Protein AF-A0A958S0Y9-F1 (afdb_monomer)

Mean predicted aligned error: 11.13 Å

pLDDT: mean 71.63, std 14.97, range [34.41, 90.44]

Sequence (90 aa):
QTQQEKQVKKEVQLEDENGVKTLTIKTTSDGNVTTEVYTGAEADAKIAEFEQVKSGTTKTMFIGDDGKQHLKVETKIVTREEIDNEADDK

Foldseek 3Di:
DDPPQWWKKWKWFWDQDPNKIKIWIWIATPNDTDIDIDIHPRRVVVVVVVVPPPDAWDWDWDQDPVRGIIIIITGRPPPPPDDPPPDDDD

Solvent-accessible surface area (backbone atoms only — not comparable to full-atom values): 5488 Å² total; per-residue (Å²): 132,83,80,77,75,60,58,38,42,36,38,38,37,58,44,75,58,96,89,40,40,35,29,38,40,36,40,37,43,90,92,44,76,46,78,48,78,30,52,48,70,56,21,56,54,50,51,55,56,64,67,65,59,72,88,60,56,52,74,48,78,46,73,42,98,86,71,43,59,32,40,38,36,45,36,63,56,75,86,58,84,83,87,83,77,88,73,81,88,134

Radius of gyration: 16.79 Å; Cα contacts (8 Å, |Δi|>4): 137; chains: 1; bounding box: 46×42×46 Å

Secondary structure (DSSP, 8-state):
------EEEEEEEEEEETTEEEEEEEEEETTEEEEEEEETHHHHHHHHHHHH--SSEEEEEEE-TTSSEEEEEEEE----S---------

Structure (mmCIF, N/CA/C/O backbone):
data_AF-A0A958S0Y9-F1
#
_entry.id   AF-A0A958S0Y9-F1
#
loop_
_atom_site.group_PDB
_atom_site.id
_atom_site.type_symbol
_atom_site.label_atom_id
_atom_site.label_alt_id
_atom_site.label_comp_id
_atom_site.label_asym_id
_atom_site.label_entity_id
_atom_site.label_seq_id
_atom_site.pdbx_PDB_ins_code
_atom_site.Cartn_x
_atom_site.Cartn_y
_atom_site.Cartn_z
_atom_site.occupancy
_atom_site.B_iso_or_equiv
_atom_site.auth_seq_id
_atom_site.auth_comp_id
_atom_site.auth_asym_id
_atom_site.auth_atom_id
_atom_site.pdbx_PDB_model_num
ATOM 1 N N . GLN A 1 1 ? -18.780 2.460 28.412 1.00 34.41 1 GLN A N 1
ATOM 2 C CA . GLN A 1 1 ? -17.552 2.039 27.709 1.00 34.41 1 GLN A CA 1
ATOM 3 C C . GLN A 1 1 ? -17.440 2.874 26.446 1.00 34.41 1 GLN A C 1
ATOM 5 O O . GLN A 1 1 ? -18.419 2.971 25.718 1.00 34.41 1 GLN A O 1
ATOM 10 N N . THR A 1 2 ? -16.318 3.560 26.239 1.00 39.25 2 THR A N 1
ATOM 11 C CA . THR A 1 2 ? -16.114 4.422 25.067 1.00 39.25 2 THR A CA 1
ATOM 12 C C . THR A 1 2 ? -15.770 3.531 23.881 1.00 39.25 2 THR A C 1
ATOM 14 O O . THR A 1 2 ? -14.743 2.857 23.903 1.00 39.25 2 THR A O 1
ATOM 17 N N . GLN A 1 3 ? -16.655 3.483 22.889 1.00 50.59 3 GLN A N 1
ATOM 18 C CA . GLN A 1 3 ? -16.434 2.775 21.632 1.00 50.59 3 GLN A CA 1
ATOM 19 C C . GLN A 1 3 ? -15.183 3.374 20.974 1.00 50.59 3 GLN A C 1
ATOM 21 O O . GLN A 1 3 ? -15.204 4.525 20.542 1.00 50.59 3 GLN A O 1
ATOM 26 N N . GLN A 1 4 ? -14.064 2.648 20.978 1.00 51.91 4 GLN A N 1
ATOM 27 C CA . GLN A 1 4 ? -12.876 3.059 20.235 1.00 51.91 4 GLN A CA 1
ATOM 28 C C . GLN A 1 4 ? -13.143 2.765 18.760 1.00 51.91 4 GLN A C 1
ATOM 30 O O . GLN A 1 4 ? -12.901 1.659 18.284 1.00 51.91 4 GLN A O 1
ATOM 35 N N . GLU A 1 5 ? -13.680 3.748 18.037 1.00 59.28 5 GLU A N 1
ATOM 36 C CA . GLU A 1 5 ? -13.679 3.725 16.575 1.00 59.28 5 GLU A CA 1
ATOM 37 C C . GLU A 1 5 ? -12.217 3.705 16.105 1.00 59.28 5 GLU A C 1
ATOM 39 O O . GLU A 1 5 ? -11.555 4.743 16.037 1.00 59.28 5 GLU A O 1
ATOM 44 N N . LYS A 1 6 ? -11.688 2.515 15.797 1.00 60.78 6 LYS A N 1
ATOM 45 C CA . LYS A 1 6 ? -10.385 2.379 15.141 1.00 60.78 6 LYS A CA 1
ATOM 46 C C . LYS A 1 6 ? -10.509 2.884 13.709 1.00 60.78 6 LYS A C 1
ATOM 48 O O . LYS A 1 6 ? -10.923 2.161 12.806 1.00 60.78 6 LYS A O 1
ATOM 53 N N . GLN A 1 7 ? -10.157 4.149 13.503 1.00 66.00 7 GLN A N 1
ATOM 54 C CA . GLN A 1 7 ? -10.012 4.710 12.166 1.00 66.00 7 GLN A CA 1
ATOM 55 C C . GLN A 1 7 ? -8.671 4.275 11.576 1.00 66.00 7 GLN A C 1
ATOM 57 O O . GLN A 1 7 ? -7.608 4.628 12.087 1.00 66.00 7 GLN A O 1
ATOM 62 N N . VAL A 1 8 ? -8.734 3.521 10.478 1.00 74.44 8 VAL A N 1
ATOM 63 C CA . VAL A 1 8 ? -7.566 3.165 9.672 1.00 74.44 8 VAL A CA 1
ATOM 64 C C . VAL A 1 8 ? -7.603 4.009 8.407 1.00 74.44 8 VAL A C 1
ATOM 66 O O . VAL A 1 8 ? -8.481 3.854 7.556 1.00 74.44 8 VAL A O 1
ATOM 69 N N . LYS A 1 9 ? -6.639 4.919 8.276 1.00 78.12 9 LYS A N 1
ATOM 70 C CA . LYS A 1 9 ? -6.486 5.754 7.086 1.00 78.12 9 LYS A CA 1
ATOM 71 C C . LYS A 1 9 ? -5.442 5.121 6.178 1.00 78.12 9 LYS A C 1
ATOM 73 O O . LYS A 1 9 ? -4.307 4.924 6.604 1.00 78.12 9 LYS A O 1
ATOM 78 N N . LYS A 1 10 ? -5.808 4.820 4.935 1.00 77.38 10 LYS A N 1
ATOM 79 C CA . LYS A 1 10 ? -4.867 4.352 3.918 1.00 77.38 10 LYS A CA 1
ATOM 80 C C . LYS A 1 10 ? -4.770 5.385 2.805 1.00 77.38 10 LYS A C 1
ATOM 82 O O . LYS A 1 10 ? -5.771 5.874 2.289 1.00 77.38 10 LYS A O 1
ATOM 87 N N . GLU A 1 11 ? -3.553 5.746 2.455 1.00 80.31 11 GLU A N 1
ATOM 88 C CA . GLU A 1 11 ? -3.256 6.661 1.365 1.00 80.31 11 GLU A CA 1
ATOM 89 C C . GLU A 1 11 ? -2.461 5.886 0.327 1.00 80.31 11 GLU A C 1
ATOM 91 O O . GLU A 1 11 ? -1.442 5.283 0.653 1.00 80.31 11 GLU A O 1
ATOM 96 N N . VAL A 1 12 ? -2.982 5.83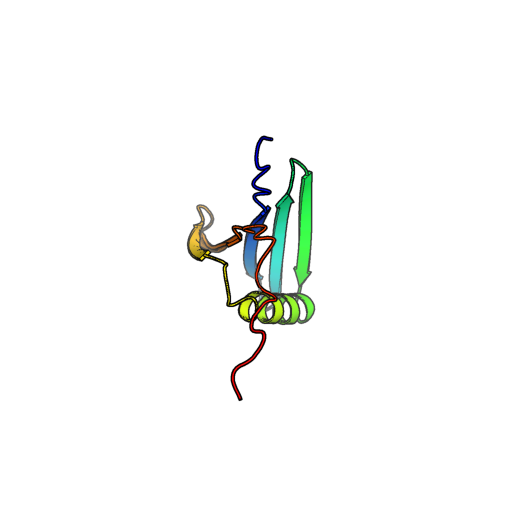0 -0.892 1.00 82.62 12 VAL A N 1
ATOM 97 C CA . VAL A 1 12 ? -2.406 5.059 -1.984 1.00 82.62 12 VAL A CA 1
ATOM 98 C C . VAL A 1 12 ? -1.990 6.048 -3.063 1.00 82.62 12 VAL A C 1
ATOM 100 O O . VAL A 1 12 ? -2.820 6.761 -3.626 1.00 82.62 12 VAL A O 1
ATOM 103 N N . GLN A 1 13 ? -0.696 6.107 -3.334 1.00 82.06 13 GLN A N 1
ATOM 104 C CA . GLN A 1 13 ? -0.120 6.943 -4.377 1.00 82.06 13 GLN A CA 1
ATOM 105 C C . GLN A 1 13 ? 0.330 6.031 -5.505 1.00 82.06 13 GLN A C 1
ATOM 107 O O . GLN A 1 13 ? 1.004 5.033 -5.256 1.00 82.06 13 GLN A O 1
ATOM 112 N N . LEU A 1 14 ? -0.077 6.352 -6.728 1.00 82.06 14 LEU A N 1
ATOM 113 C CA . LEU A 1 14 ? 0.352 5.640 -7.918 1.00 82.06 14 LEU A CA 1
ATOM 114 C C . LEU A 1 14 ? 1.167 6.600 -8.773 1.00 82.06 14 LEU A C 1
ATOM 116 O O . LEU A 1 14 ? 0.678 7.641 -9.205 1.00 82.06 14 LEU A O 1
ATOM 120 N N . GLU A 1 15 ? 2.407 6.226 -9.025 1.00 82.38 15 GLU A N 1
ATOM 121 C CA . GLU A 1 15 ? 3.332 6.964 -9.863 1.00 82.38 15 GLU A CA 1
ATOM 122 C C . GLU A 1 15 ? 3.667 6.090 -11.067 1.00 82.38 15 GLU A C 1
ATOM 124 O O . GLU A 1 15 ? 3.969 4.915 -10.910 1.00 82.38 15 GLU A O 1
ATOM 129 N N . ASP A 1 16 ? 3.596 6.635 -12.274 1.00 80.94 16 ASP A N 1
ATOM 130 C CA . ASP A 1 16 ? 4.135 5.977 -13.462 1.00 80.94 16 ASP A CA 1
ATOM 131 C C . ASP A 1 16 ? 5.375 6.753 -13.889 1.00 80.94 16 ASP A C 1
ATOM 133 O O . ASP A 1 16 ? 5.295 7.950 -14.177 1.00 80.94 16 ASP A O 1
ATOM 137 N N . GLU A 1 17 ? 6.528 6.093 -13.870 1.00 81.31 17 GLU A N 1
ATOM 138 C CA . GLU A 1 17 ? 7.782 6.689 -14.311 1.00 81.31 17 GLU A CA 1
ATOM 139 C C . GLU A 1 17 ? 8.418 5.776 -15.361 1.00 81.31 17 GLU A C 1
ATOM 141 O O . GLU A 1 17 ? 8.776 4.634 -15.084 1.00 81.31 17 GLU A O 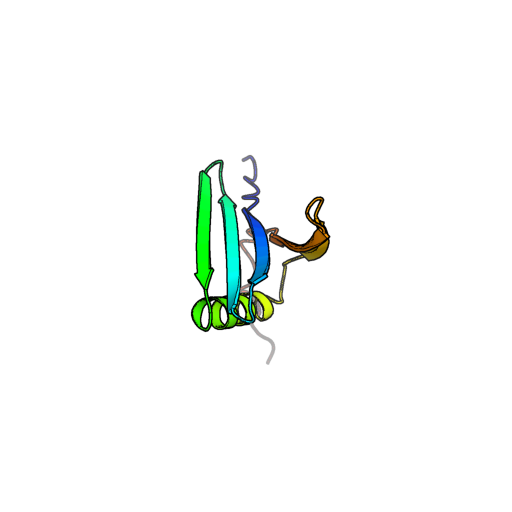1
ATOM 146 N N . ASN A 1 18 ? 8.533 6.267 -16.600 1.00 82.19 18 ASN A N 1
ATOM 147 C CA . ASN A 1 18 ? 9.058 5.504 -17.742 1.00 82.19 18 ASN A CA 1
ATOM 148 C C . ASN A 1 18 ? 8.302 4.180 -18.024 1.00 82.19 18 ASN A C 1
ATOM 150 O O . ASN A 1 18 ? 8.904 3.213 -18.491 1.00 82.19 18 ASN A O 1
ATOM 154 N N . GLY A 1 19 ? 6.990 4.117 -17.753 1.00 82.50 19 GLY A N 1
ATOM 155 C CA . GLY A 1 19 ? 6.184 2.899 -17.910 1.00 82.50 19 GLY A CA 1
ATOM 156 C C . GLY A 1 19 ? 6.356 1.879 -16.779 1.00 82.50 19 GLY A C 1
ATOM 157 O O . GLY A 1 19 ? 5.836 0.764 -16.867 1.00 82.50 19 GLY A O 1
ATOM 158 N N . VAL A 1 20 ? 7.087 2.240 -15.719 1.00 84.69 20 VAL A N 1
ATOM 159 C CA . VAL A 1 20 ? 7.156 1.478 -14.473 1.00 84.69 20 VAL A CA 1
ATOM 160 C C . VAL A 1 20 ? 6.199 2.111 -13.472 1.00 84.69 20 VAL A C 1
ATOM 162 O O . VAL A 1 20 ? 6.411 3.230 -13.002 1.00 84.69 20 VAL A O 1
ATOM 165 N N . LYS A 1 21 ? 5.151 1.366 -13.114 1.00 85.44 21 LYS A N 1
ATOM 166 C CA . LYS A 1 21 ? 4.223 1.756 -12.052 1.00 85.44 21 LYS A CA 1
ATOM 167 C C . LYS A 1 21 ? 4.871 1.561 -10.682 1.00 85.44 21 LYS A C 1
ATOM 169 O O . LYS A 1 21 ? 5.357 0.474 -10.379 1.00 85.44 21 LYS A O 1
ATOM 174 N N . THR A 1 22 ? 4.805 2.576 -9.840 1.00 88.25 22 THR A N 1
ATOM 175 C CA . THR A 1 22 ? 5.234 2.590 -8.445 1.00 88.25 22 THR A CA 1
ATOM 176 C C . THR A 1 22 ? 4.025 2.916 -7.582 1.00 88.25 22 THR A C 1
ATOM 178 O O . THR A 1 22 ? 3.397 3.957 -7.736 1.00 88.25 22 THR A O 1
ATOM 181 N N . LEU A 1 23 ? 3.663 2.003 -6.694 1.00 87.56 23 LEU A N 1
ATOM 182 C CA . LEU A 1 23 ? 2.552 2.132 -5.770 1.00 87.56 23 LEU A CA 1
ATOM 183 C C . LEU A 1 23 ? 3.093 2.341 -4.359 1.00 87.56 23 LEU A C 1
ATOM 185 O O . LEU A 1 23 ? 3.674 1.433 -3.770 1.00 87.56 23 LEU A O 1
ATOM 189 N N . THR A 1 24 ? 2.838 3.509 -3.790 1.00 88.94 24 THR A N 1
ATOM 190 C CA . THR A 1 24 ? 3.184 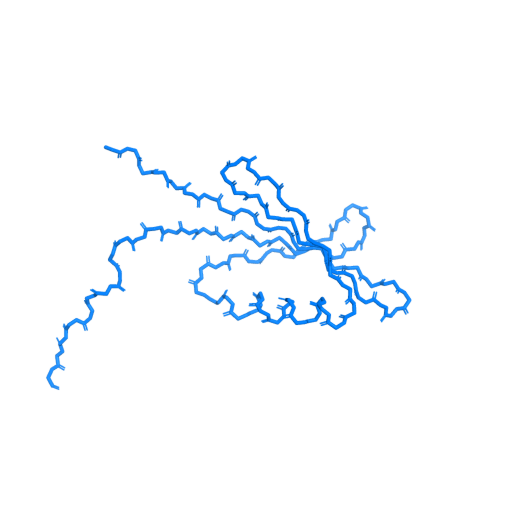3.830 -2.407 1.00 88.94 24 THR A CA 1
ATOM 191 C C . THR A 1 24 ? 1.929 3.785 -1.548 1.00 88.94 24 THR A C 1
ATOM 193 O O . THR A 1 24 ? 1.000 4.566 -1.735 1.00 88.94 24 THR A O 1
ATOM 196 N N . ILE A 1 25 ? 1.894 2.871 -0.585 1.00 87.00 25 ILE A N 1
ATOM 197 C CA . ILE A 1 25 ? 0.782 2.671 0.339 1.00 87.00 25 ILE A CA 1
ATOM 198 C C . ILE A 1 25 ? 1.220 3.147 1.716 1.00 87.00 25 ILE A C 1
ATOM 200 O O . ILE A 1 25 ? 2.059 2.532 2.370 1.00 87.00 25 ILE A O 1
ATOM 204 N N . LYS A 1 26 ? 0.625 4.238 2.188 1.00 87.31 26 LYS A N 1
ATOM 205 C CA . LYS A 1 26 ? 0.793 4.722 3.555 1.00 87.31 26 LYS A CA 1
ATOM 206 C C . LYS A 1 26 ? -0.421 4.317 4.382 1.00 87.31 26 LYS A C 1
ATOM 208 O O . LYS A 1 26 ? -1.522 4.820 4.170 1.00 87.31 26 LYS A O 1
ATOM 213 N N . THR A 1 27 ? -0.226 3.413 5.335 1.00 84.19 27 THR A N 1
ATOM 214 C CA . THR A 1 27 ? -1.265 2.999 6.283 1.00 84.19 27 THR A CA 1
ATOM 215 C C . THR A 1 27 ? -1.018 3.664 7.632 1.00 84.19 27 THR A C 1
ATOM 217 O O . THR A 1 27 ? -0.003 3.411 8.279 1.00 84.19 27 THR A O 1
ATOM 220 N N . THR A 1 28 ? -1.975 4.471 8.078 1.00 82.62 28 THR A N 1
ATOM 221 C CA . THR A 1 28 ? -2.005 5.065 9.415 1.00 82.62 28 THR A CA 1
ATOM 222 C C . THR A 1 28 ? -3.098 4.395 10.238 1.00 82.62 28 THR A C 1
ATOM 224 O O . THR A 1 28 ? -4.279 4.482 9.899 1.00 82.62 28 THR A O 1
ATOM 227 N N . SER A 1 29 ? -2.713 3.732 11.325 1.00 79.25 29 SER A N 1
ATOM 228 C CA . SER A 1 29 ? -3.625 3.054 12.248 1.00 79.25 29 SER A CA 1
ATOM 229 C C . SER A 1 29 ? -3.166 3.288 13.678 1.00 79.25 29 SER A C 1
ATOM 231 O O . SER A 1 29 ? -2.015 3.011 13.994 1.00 79.25 29 SER A O 1
ATOM 233 N N . ASP A 1 30 ? -4.061 3.749 14.554 1.00 76.19 30 ASP A N 1
ATOM 234 C CA . ASP A 1 30 ? -3.786 3.847 16.000 1.00 76.19 30 ASP A CA 1
ATOM 235 C C . ASP A 1 30 ? -2.495 4.648 16.312 1.00 76.19 30 ASP A C 1
ATOM 237 O O . ASP A 1 30 ? -1.640 4.243 17.094 1.00 76.19 30 ASP A O 1
ATOM 241 N N . GLY A 1 31 ? -2.279 5.751 15.582 1.00 78.12 31 GLY A N 1
ATOM 242 C CA . GLY A 1 31 ? -1.070 6.583 15.686 1.00 78.12 31 GLY A CA 1
ATOM 243 C C . GLY A 1 31 ? 0.199 6.005 15.040 1.00 78.12 31 GLY A C 1
ATOM 244 O O . GLY A 1 31 ? 1.191 6.720 14.927 1.00 78.12 31 GLY A O 1
ATOM 245 N N . ASN A 1 32 ? 0.176 4.761 14.558 1.00 84.44 32 ASN A N 1
ATOM 246 C CA . ASN A 1 32 ? 1.290 4.143 13.844 1.00 84.44 32 ASN A CA 1
ATOM 247 C C . ASN A 1 32 ? 1.154 4.366 12.339 1.00 84.44 32 ASN A C 1
ATOM 249 O O . ASN A 1 32 ? 0.125 4.043 11.744 1.00 84.44 32 ASN A O 1
ATOM 253 N N . VAL A 1 33 ? 2.208 4.902 11.724 1.00 87.00 33 VAL A N 1
ATOM 254 C CA . VAL A 1 33 ? 2.295 5.112 10.276 1.00 87.00 33 VAL A CA 1
ATOM 255 C C . VAL A 1 33 ? 3.260 4.090 9.693 1.00 87.00 33 VAL A C 1
ATOM 257 O O . VAL A 1 33 ? 4.420 4.026 10.086 1.00 87.00 33 VAL A O 1
ATOM 260 N N . THR A 1 34 ? 2.785 3.319 8.725 1.00 90.31 34 THR A N 1
ATOM 261 C CA . THR A 1 34 ? 3.581 2.369 7.941 1.00 90.31 34 THR A CA 1
ATOM 262 C C . THR A 1 34 ? 3.540 2.793 6.482 1.00 90.31 34 THR A C 1
ATOM 264 O O . THR A 1 34 ? 2.506 3.253 6.001 1.00 90.31 34 THR A O 1
ATOM 267 N N . THR A 1 35 ? 4.680 2.715 5.799 1.00 90.44 35 THR A N 1
ATOM 268 C CA . THR A 1 35 ? 4.791 3.049 4.375 1.00 90.44 35 THR A CA 1
ATOM 269 C C . THR A 1 35 ? 5.360 1.844 3.653 1.00 90.44 35 THR A C 1
ATOM 271 O O . THR A 1 35 ? 6.410 1.338 4.039 1.00 90.44 35 THR A O 1
ATOM 274 N N . GLU A 1 36 ? 4.659 1.395 2.624 1.00 90.19 36 GLU A N 1
ATOM 275 C CA . GLU A 1 36 ? 5.032 0.263 1.786 1.00 90.19 36 GLU A CA 1
ATOM 276 C C . GLU A 1 36 ? 5.109 0.753 0.342 1.00 90.19 36 GLU A C 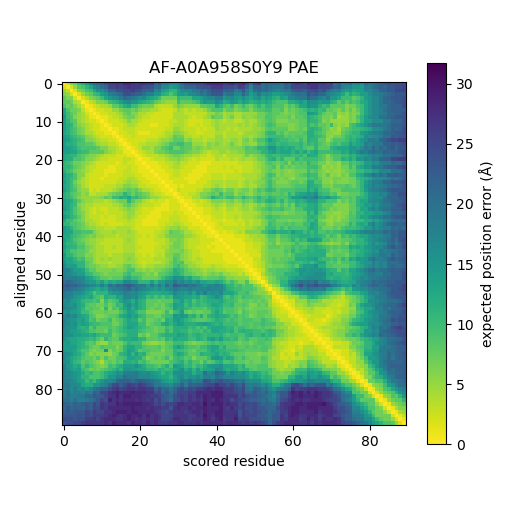1
ATOM 278 O O . GLU A 1 36 ? 4.184 1.408 -0.134 1.00 90.19 36 GLU A O 1
ATOM 283 N N . VAL A 1 37 ? 6.214 0.473 -0.344 1.00 90.25 37 VAL A N 1
ATOM 284 C CA . VAL A 1 37 ? 6.424 0.876 -1.738 1.00 90.25 37 VAL A CA 1
ATOM 285 C C . VAL A 1 37 ? 6.541 -0.386 -2.572 1.00 90.25 37 VAL A C 1
ATOM 287 O O . VAL A 1 37 ? 7.384 -1.236 -2.300 1.00 90.25 37 VAL A O 1
ATOM 290 N N . TYR A 1 38 ? 5.688 -0.494 -3.576 1.00 89.94 38 TYR A N 1
ATOM 291 C CA . TYR A 1 38 ? 5.612 -1.611 -4.503 1.00 89.94 38 TYR A CA 1
ATOM 292 C C . TYR A 1 38 ? 5.894 -1.098 -5.911 1.00 89.94 38 TYR A C 1
ATOM 294 O O . TYR A 1 38 ? 5.477 0.003 -6.256 1.00 89.94 38 TYR A O 1
ATOM 302 N N . THR A 1 39 ? 6.577 -1.875 -6.749 1.00 89.69 39 THR A N 1
ATOM 303 C CA . THR A 1 39 ? 6.896 -1.455 -8.126 1.00 89.69 39 THR A CA 1
ATOM 304 C C . THR A 1 39 ? 6.562 -2.545 -9.139 1.00 89.69 39 THR A C 1
ATOM 306 O O . THR A 1 39 ? 6.522 -3.732 -8.814 1.00 89.69 39 THR A O 1
ATOM 309 N N . GLY A 1 40 ? 6.267 -2.147 -10.376 1.00 89.31 40 GLY A N 1
ATOM 310 C CA . GLY A 1 40 ? 5.967 -3.055 -11.480 1.00 89.31 40 GLY A CA 1
ATOM 311 C C . GLY A 1 40 ? 4.793 -3.995 -11.183 1.00 89.31 40 GLY A C 1
ATOM 312 O O . GLY A 1 40 ? 3.672 -3.553 -10.935 1.00 89.31 40 GLY A O 1
ATOM 313 N N . ALA A 1 41 ? 5.051 -5.304 -11.220 1.00 88.62 41 ALA A N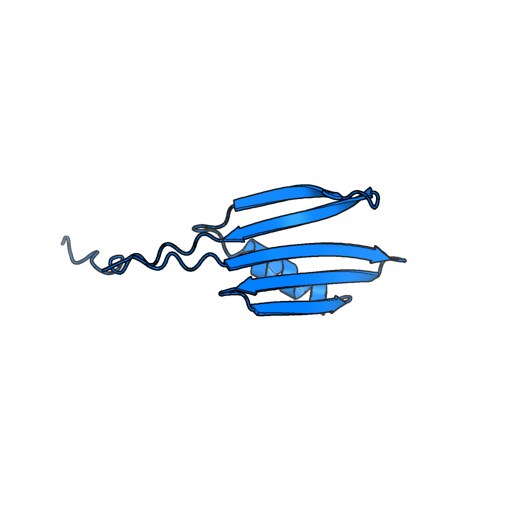 1
ATOM 314 C CA . ALA A 1 41 ? 4.030 -6.333 -11.015 1.00 88.62 41 ALA A CA 1
ATOM 315 C C . ALA A 1 41 ? 3.465 -6.351 -9.582 1.00 88.62 41 ALA A C 1
ATOM 317 O O . ALA A 1 41 ? 2.288 -6.654 -9.390 1.00 88.62 41 ALA A O 1
ATOM 318 N N . GLU A 1 42 ? 4.277 -5.999 -8.579 1.00 87.56 42 GLU A N 1
ATOM 319 C CA . GLU A 1 42 ? 3.845 -5.979 -7.175 1.00 87.56 42 GLU A CA 1
ATOM 320 C C . GLU A 1 42 ? 2.824 -4.862 -6.921 1.00 87.56 42 GLU A C 1
ATOM 322 O O . GLU A 1 42 ? 1.852 -5.047 -6.187 1.00 87.56 42 GLU A O 1
ATOM 327 N N . ALA A 1 43 ? 3.017 -3.716 -7.583 1.00 85.25 43 ALA A N 1
ATOM 328 C CA . ALA A 1 43 ? 2.083 -2.598 -7.551 1.00 85.25 43 ALA A CA 1
ATOM 329 C C . ALA A 1 43 ? 0.718 -2.995 -8.133 1.00 85.25 43 ALA A C 1
ATOM 331 O O . ALA A 1 43 ? -0.314 -2.754 -7.511 1.00 85.25 43 ALA A O 1
ATOM 332 N N . ASP A 1 44 ? 0.707 -3.643 -9.299 1.00 82.81 44 ASP A N 1
ATOM 333 C CA . ASP A 1 44 ? -0.529 -4.035 -9.987 1.00 82.81 44 ASP A CA 1
ATOM 334 C C . ASP A 1 44 ? -1.340 -5.054 -9.159 1.00 82.81 44 ASP A C 1
ATOM 336 O O . ASP A 1 44 ? -2.545 -4.886 -8.956 1.00 82.81 44 ASP A O 1
ATOM 340 N N . ALA A 1 45 ? -0.659 -6.036 -8.554 1.00 86.31 45 ALA A N 1
ATOM 341 C CA . ALA A 1 45 ? -1.282 -7.007 -7.653 1.00 86.31 45 ALA A CA 1
ATOM 342 C C . ALA A 1 45 ? -1.916 -6.343 -6.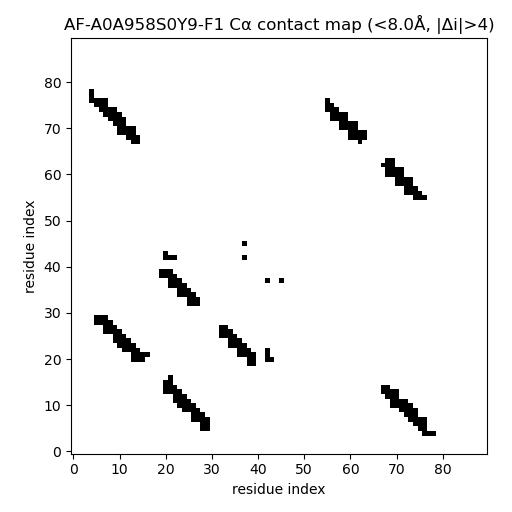418 1.00 86.31 45 ALA A C 1
ATOM 344 O O . ALA A 1 45 ? -3.045 -6.671 -6.041 1.00 86.31 45 ALA A O 1
ATOM 345 N N . LYS A 1 46 ? -1.222 -5.376 -5.803 1.00 81.56 46 LYS A N 1
ATOM 346 C CA . LYS A 1 46 ? -1.756 -4.643 -4.650 1.00 81.56 46 LYS A CA 1
ATOM 347 C C . LYS A 1 46 ? -2.962 -3.790 -5.027 1.00 81.56 46 LYS A C 1
ATOM 349 O O . LYS A 1 46 ? -3.956 -3.825 -4.311 1.00 81.56 46 LYS A O 1
ATOM 354 N N . ILE A 1 47 ? -2.933 -3.077 -6.152 1.00 80.06 47 ILE A N 1
ATOM 355 C CA . ILE A 1 47 ? -4.086 -2.287 -6.620 1.00 80.06 47 ILE A CA 1
ATOM 356 C C . ILE A 1 47 ? -5.323 -3.179 -6.779 1.00 80.06 47 ILE A C 1
ATOM 358 O O . ILE A 1 47 ? -6.382 -2.846 -6.244 1.00 80.06 47 ILE A O 1
ATOM 362 N N . ALA A 1 48 ? -5.174 -4.337 -7.427 1.00 80.00 48 ALA A N 1
ATOM 363 C CA . ALA A 1 48 ? -6.268 -5.284 -7.629 1.00 80.00 48 ALA A CA 1
ATOM 364 C C . ALA A 1 48 ? -6.850 -5.815 -6.302 1.00 80.00 48 ALA A C 1
ATOM 366 O O . ALA A 1 48 ? -8.068 -5.976 -6.177 1.00 80.00 48 ALA A O 1
ATOM 367 N N . GLU A 1 49 ? -6.003 -6.037 -5.290 1.00 72.88 49 GLU A N 1
ATOM 368 C CA . GLU A 1 49 ? -6.424 -6.395 -3.927 1.00 72.88 49 GLU A CA 1
ATOM 369 C C . GLU A 1 49 ? -7.252 -5.263 -3.290 1.00 72.88 49 GLU A C 1
ATOM 371 O O . GLU A 1 49 ? -8.331 -5.502 -2.746 1.00 72.88 49 GLU A O 1
ATOM 376 N N . PHE A 1 50 ? -6.820 -4.006 -3.448 1.00 70.19 50 PHE A N 1
ATOM 377 C CA . PHE A 1 50 ? -7.540 -2.821 -2.966 1.00 70.19 50 PHE A CA 1
ATOM 378 C C . PHE A 1 50 ? -8.858 -2.542 -3.709 1.00 70.19 50 PHE A C 1
ATOM 380 O O . PHE A 1 50 ? -9.762 -1.904 -3.161 1.00 70.19 50 PHE A O 1
ATOM 387 N N . GLU A 1 51 ? -9.004 -2.971 -4.961 1.00 65.69 51 GLU A N 1
ATOM 388 C CA . GLU A 1 51 ? -10.247 -2.848 -5.735 1.00 65.69 51 GLU A CA 1
ATOM 389 C C . GLU A 1 51 ? -11.350 -3.811 -5.299 1.00 65.69 51 GLU A C 1
ATOM 391 O O . GLU A 1 51 ? -12.531 -3.474 -5.418 1.00 65.69 51 GLU A O 1
ATOM 396 N N . GLN A 1 52 ? -10.981 -4.954 -4.722 1.00 62.81 52 GLN A N 1
ATOM 397 C CA . GLN A 1 52 ? -11.928 -5.976 -4.279 1.00 62.81 52 GLN A CA 1
ATOM 398 C C . GLN A 1 52 ? -12.501 -5.734 -2.877 1.00 62.81 52 GLN A C 1
ATOM 400 O O . GLN A 1 52 ? -13.536 -6.310 -2.541 1.00 62.81 52 GLN A O 1
ATOM 405 N N . VAL A 1 53 ? -11.907 -4.842 -2.076 1.00 59.09 53 VAL A N 1
ATOM 406 C CA . VAL A 1 53 ? -12.415 -4.471 -0.741 1.00 59.09 53 VAL A CA 1
ATOM 407 C C . VAL A 1 53 ? -13.670 -3.589 -0.880 1.00 59.09 53 VAL A C 1
ATOM 409 O O . VAL A 1 53 ? -13.626 -2.370 -0.734 1.00 59.09 53 VAL A O 1
ATOM 412 N N . LYS A 1 54 ? -14.803 -4.190 -1.264 1.00 50.22 54 LYS A N 1
ATOM 413 C CA . LYS A 1 54 ? -15.989 -3.475 -1.770 1.00 50.22 54 LYS A CA 1
ATOM 414 C C . LYS A 1 54 ? -17.094 -3.154 -0.764 1.00 50.22 54 LYS A C 1
ATOM 416 O O . LYS A 1 54 ? -18.036 -2.478 -1.159 1.00 50.22 54 LYS A O 1
ATOM 421 N N . SER A 1 55 ? -17.023 -3.558 0.505 1.00 53.19 55 SER A N 1
ATOM 422 C CA . SER A 1 55 ? -18.213 -3.432 1.373 1.00 53.19 55 SER A CA 1
ATOM 423 C C . SER A 1 55 ? -18.234 -2.254 2.361 1.00 53.19 55 SER A C 1
ATOM 425 O O . SER A 1 55 ? -19.247 -2.075 3.029 1.00 53.19 55 SER A O 1
ATOM 427 N N . GLY A 1 56 ? -17.188 -1.419 2.462 1.00 57.75 56 GLY A N 1
ATOM 428 C CA . GLY A 1 56 ? -17.189 -0.321 3.452 1.00 57.75 56 GLY A CA 1
ATOM 429 C C . GLY A 1 56 ? -16.136 0.780 3.295 1.00 57.75 56 GLY A C 1
ATOM 430 O O . GLY A 1 56 ? -15.883 1.521 4.245 1.00 57.75 56 GLY A O 1
ATOM 431 N N . THR A 1 57 ? -15.496 0.895 2.132 1.00 62.53 57 THR A N 1
ATOM 432 C CA . THR A 1 57 ? -14.366 1.811 1.937 1.00 62.53 57 THR A CA 1
ATOM 433 C C . THR A 1 57 ? -14.727 2.943 0.979 1.00 62.53 57 THR A C 1
ATOM 435 O O . THR A 1 57 ? -15.104 2.694 -0.166 1.00 62.53 57 THR A O 1
ATOM 438 N N . THR A 1 58 ? -14.557 4.191 1.422 1.00 68.00 58 THR A N 1
ATOM 439 C CA . THR A 1 58 ? -14.735 5.375 0.571 1.00 68.00 58 THR A CA 1
ATOM 440 C C . THR A 1 58 ? -13.423 5.675 -0.141 1.00 68.00 58 THR A C 1
ATOM 442 O O . THR A 1 58 ? -12.398 5.931 0.497 1.00 68.00 58 THR A O 1
ATOM 445 N N . LYS A 1 59 ? -13.452 5.629 -1.474 1.00 73.12 59 LYS A N 1
ATOM 446 C CA . LYS A 1 59 ? -12.318 5.974 -2.332 1.00 73.12 59 LYS A CA 1
ATOM 447 C C . LYS A 1 59 ? -12.512 7.383 -2.871 1.00 73.12 59 LYS A C 1
ATOM 449 O O . LYS A 1 59 ? -13.485 7.643 -3.574 1.00 73.12 59 LYS A O 1
ATOM 454 N N . THR A 1 60 ? -11.572 8.265 -2.571 1.00 76.94 60 THR A N 1
ATOM 455 C CA . THR A 1 60 ? -11.547 9.633 -3.085 1.00 76.94 60 THR A CA 1
ATOM 456 C C . THR A 1 60 ? -10.309 9.789 -3.944 1.00 76.94 60 THR A C 1
ATOM 458 O O . THR A 1 60 ? -9.190 9.683 -3.446 1.00 76.94 60 THR A O 1
ATOM 461 N N . MET A 1 61 ? -10.508 10.030 -5.236 1.00 76.75 61 MET A N 1
ATOM 462 C CA . MET A 1 61 ? -9.421 10.334 -6.159 1.00 76.75 61 MET A CA 1
ATOM 463 C C . MET A 1 61 ? -9.253 11.852 -6.227 1.00 76.75 61 MET A C 1
ATOM 465 O O . MET A 1 61 ? -10.230 12.568 -6.449 1.00 76.75 61 MET A O 1
ATOM 469 N N . PHE A 1 62 ? -8.042 12.350 -6.010 1.00 80.31 62 PHE A N 1
ATOM 470 C CA . PHE A 1 62 ? -7.712 13.765 -6.171 1.00 80.31 62 PHE A CA 1
ATOM 471 C C . PHE A 1 62 ? -6.367 13.921 -6.865 1.00 80.31 62 PHE A C 1
ATOM 473 O O . PHE A 1 62 ? -5.536 13.019 -6.867 1.00 80.31 62 PHE A O 1
ATOM 480 N N . ILE A 1 63 ? -6.169 15.074 -7.486 1.00 81.75 63 ILE A N 1
ATOM 481 C CA . ILE A 1 63 ? -4.891 15.439 -8.089 1.00 81.75 63 ILE A CA 1
ATOM 482 C C . ILE A 1 63 ? -4.064 16.090 -6.977 1.00 81.75 63 ILE A C 1
ATOM 484 O O . ILE A 1 63 ? -4.545 17.022 -6.332 1.00 81.75 63 ILE A O 1
ATOM 488 N N . GLY A 1 64 ? -2.883 15.541 -6.695 1.00 74.94 64 GLY A N 1
ATOM 489 C CA . GLY A 1 64 ? -1.961 16.075 -5.691 1.00 74.94 64 GLY A CA 1
ATOM 490 C C . GLY A 1 64 ? -1.299 17.373 -6.155 1.00 74.94 64 GLY A C 1
ATOM 491 O O . GLY A 1 64 ? -1.356 17.721 -7.334 1.00 74.94 64 GLY A O 1
ATOM 492 N N . ASP A 1 65 ? -0.641 18.080 -5.233 1.00 73.62 65 ASP A N 1
ATOM 493 C CA . ASP A 1 65 ? 0.114 19.318 -5.516 1.00 73.62 65 ASP A CA 1
ATOM 494 C C . ASP A 1 65 ? 1.264 19.084 -6.520 1.00 73.62 65 ASP A C 1
ATOM 496 O O . ASP A 1 65 ? 1.691 19.983 -7.237 1.00 73.62 65 ASP A O 1
ATOM 500 N N . ASP A 1 66 ? 1.724 17.836 -6.614 1.00 79.25 66 ASP A N 1
ATOM 501 C CA . ASP A 1 66 ? 2.705 17.337 -7.578 1.00 79.25 66 ASP A CA 1
ATOM 502 C C . ASP A 1 66 ? 2.119 17.046 -8.978 1.00 79.25 66 ASP A C 1
ATOM 504 O O . ASP A 1 66 ? 2.843 16.639 -9.886 1.00 79.25 66 ASP A O 1
ATOM 508 N N . GLY A 1 67 ? 0.812 17.249 -9.175 1.00 79.00 67 GLY A N 1
ATOM 509 C CA . GLY A 1 67 ? 0.116 17.013 -10.440 1.00 79.00 67 GLY A CA 1
ATOM 510 C C . GLY A 1 67 ? -0.187 15.542 -10.742 1.00 79.00 67 GLY A C 1
ATOM 511 O O . GLY A 1 67 ? -0.809 15.259 -11.768 1.00 79.00 67 GLY A O 1
ATOM 512 N N . LYS A 1 68 ? 0.205 14.597 -9.874 1.00 76.44 68 LYS A N 1
ATOM 513 C CA . LYS A 1 68 ? -0.121 13.173 -10.039 1.00 76.44 68 LYS A CA 1
ATOM 514 C C . LYS A 1 68 ? -1.474 12.841 -9.419 1.00 76.44 68 LYS A C 1
ATOM 516 O O . LYS A 1 68 ? -2.048 13.600 -8.637 1.00 76.44 68 LYS A O 1
ATOM 521 N N . GLN A 1 69 ? -2.014 11.690 -9.802 1.00 74.81 69 GLN A N 1
ATOM 522 C CA . GLN A 1 69 ? -3.262 11.180 -9.249 1.00 74.81 69 GLN A CA 1
ATOM 523 C C . GLN A 1 69 ? -2.992 10.489 -7.911 1.00 74.81 69 GLN A C 1
ATOM 525 O O . GLN A 1 69 ? -2.258 9.507 -7.838 1.00 74.81 69 GLN A O 1
ATOM 530 N N . HIS A 1 70 ? -3.634 10.977 -6.857 1.00 72.25 70 HIS A N 1
ATOM 531 C CA . HIS A 1 70 ? -3.612 10.378 -5.530 1.00 72.25 70 HIS A CA 1
ATOM 532 C C . HIS A 1 70 ? -4.961 9.720 -5.251 1.00 72.25 70 HIS A C 1
ATOM 534 O O . HIS A 1 70 ? -6.023 10.301 -5.493 1.00 72.25 70 HIS A O 1
ATOM 540 N N . LEU A 1 71 ? -4.929 8.496 -4.724 1.00 77.00 71 LEU A N 1
ATOM 541 C CA . LEU A 1 71 ? -6.119 7.773 -4.298 1.00 77.00 71 LEU A CA 1
ATOM 542 C C . LEU A 1 71 ? -6.122 7.670 -2.776 1.00 77.00 71 LEU A C 1
ATOM 544 O O . LEU A 1 71 ? -5.391 6.891 -2.163 1.00 77.00 71 LEU A O 1
ATOM 548 N N . LYS A 1 72 ? -6.994 8.441 -2.136 1.00 71.88 72 LYS A N 1
ATOM 549 C CA . LYS A 1 72 ? -7.206 8.336 -0.697 1.00 71.88 72 LYS A CA 1
ATOM 550 C C . LYS A 1 72 ? -8.297 7.323 -0.413 1.00 71.88 72 LYS A C 1
ATOM 552 O O . LYS A 1 72 ? -9.392 7.383 -0.968 1.00 71.88 72 LYS A O 1
ATOM 557 N N . VAL A 1 73 ? -7.971 6.388 0.466 1.00 72.19 73 VAL A N 1
ATOM 558 C CA . VAL A 1 73 ? -8.807 5.2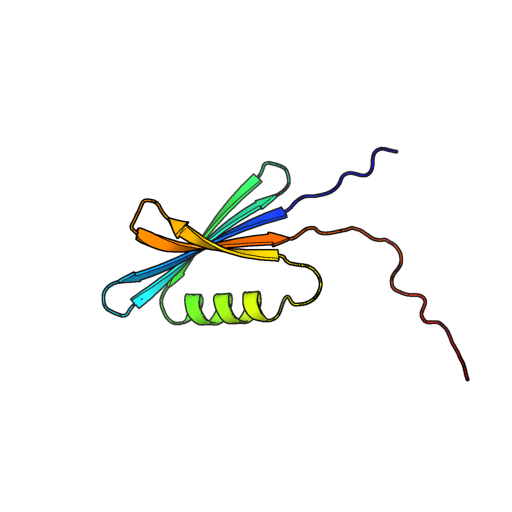47 0.810 1.00 72.19 73 VAL A CA 1
ATOM 559 C C . VAL A 1 73 ? -9.131 5.349 2.297 1.00 72.19 73 VAL A C 1
ATOM 561 O O . VAL A 1 73 ? -8.344 4.983 3.172 1.00 72.19 73 VAL A O 1
ATOM 564 N N . GLU A 1 74 ? -10.307 5.886 2.604 1.00 66.12 74 GLU A N 1
ATOM 565 C CA . GLU A 1 74 ? -10.784 5.995 3.981 1.00 66.12 74 GLU A CA 1
ATOM 566 C C . GLU A 1 74 ? -11.625 4.765 4.299 1.00 66.12 74 GLU A C 1
ATOM 568 O O . GLU A 1 74 ? -12.743 4.595 3.811 1.00 66.12 74 GLU A O 1
ATOM 573 N N . THR A 1 75 ? -11.043 3.864 5.092 1.00 61.41 75 THR A N 1
ATOM 574 C CA . THR A 1 75 ? -11.747 2.674 5.568 1.00 61.41 75 THR A CA 1
ATOM 575 C C . THR A 1 75 ? -12.284 2.970 6.956 1.00 61.41 75 THR A C 1
ATOM 577 O O . THR A 1 75 ? -11.530 3.046 7.928 1.00 61.41 75 THR A O 1
ATOM 580 N 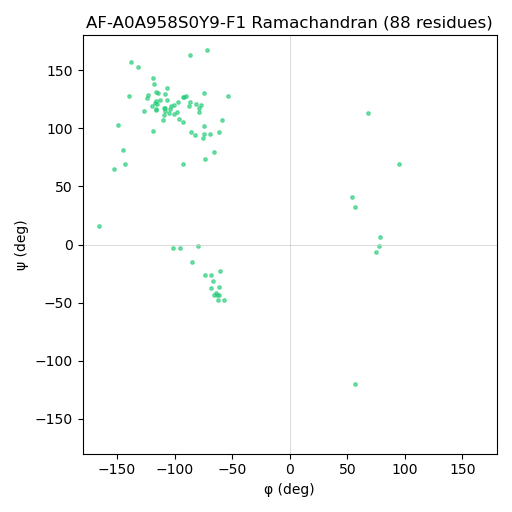N . LYS A 1 76 ? -13.604 3.131 7.061 1.00 58.94 76 LYS A N 1
ATOM 581 C CA . LYS A 1 76 ? -14.269 3.161 8.359 1.00 58.94 76 LYS A CA 1
ATOM 582 C C . LYS A 1 76 ? -14.575 1.721 8.755 1.00 58.94 76 LYS A C 1
ATOM 584 O O . LYS A 1 76 ? -15.571 1.153 8.320 1.00 58.94 76 LYS A O 1
ATOM 589 N N . ILE A 1 77 ? -13.706 1.120 9.566 1.00 54.72 77 ILE A N 1
ATOM 590 C CA . ILE A 1 77 ? -14.000 -0.176 10.180 1.00 54.72 77 ILE A CA 1
ATOM 591 C C . ILE A 1 77 ? -15.011 0.096 11.293 1.00 54.72 77 ILE A C 1
ATOM 593 O O . ILE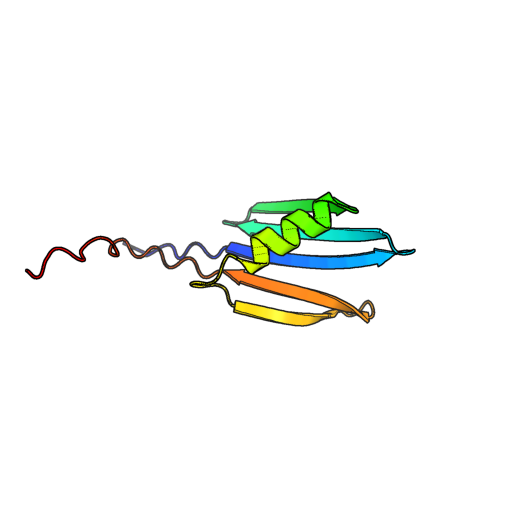 A 1 77 ? -14.650 0.493 12.398 1.00 54.72 77 ILE A O 1
ATOM 597 N N . VAL A 1 78 ? -16.297 -0.064 10.987 1.00 52.12 78 VAL A N 1
ATOM 598 C CA . VAL A 1 78 ? -17.310 -0.189 12.032 1.00 52.12 78 VAL A CA 1
ATOM 599 C C . VAL A 1 78 ? -17.133 -1.596 12.585 1.00 52.12 78 VAL A C 1
ATOM 601 O O . VAL A 1 78 ? -17.538 -2.562 11.945 1.00 52.12 78 VAL A O 1
ATOM 604 N N . THR A 1 79 ? -16.485 -1.735 13.744 1.00 46.09 79 THR A N 1
ATOM 605 C CA . THR A 1 79 ? -16.570 -2.964 14.542 1.00 46.09 79 THR A CA 1
ATOM 606 C C . THR A 1 79 ? -18.004 -3.092 15.030 1.00 46.09 79 THR A C 1
ATOM 608 O O . THR A 1 79 ? -18.337 -2.708 16.147 1.00 46.09 79 THR A O 1
ATOM 611 N N . ARG A 1 80 ? -18.873 -3.566 14.142 1.00 46.25 80 ARG A N 1
ATOM 612 C CA . ARG A 1 80 ? -20.136 -4.164 14.521 1.00 46.25 80 ARG A CA 1
ATOM 613 C C . ARG A 1 80 ? -19.796 -5.603 14.882 1.00 46.25 80 ARG A C 1
ATOM 615 O O . ARG A 1 80 ? -19.675 -6.456 14.011 1.00 46.25 80 ARG A O 1
ATOM 622 N N . GLU A 1 81 ? -19.562 -5.854 16.167 1.00 46.56 81 GLU A N 1
ATOM 623 C CA . GLU A 1 81 ? -20.017 -7.138 16.704 1.00 46.56 81 GLU A CA 1
ATOM 624 C C . GLU A 1 81 ? -21.513 -7.194 16.331 1.00 46.56 81 GLU A C 1
ATOM 626 O O . GLU A 1 81 ? -22.189 -6.185 16.519 1.00 46.56 81 GLU A O 1
ATOM 631 N N . GLU A 1 82 ? -21.976 -8.275 15.693 1.00 46.47 82 GLU A N 1
ATOM 632 C CA . GLU A 1 82 ? -23.276 -8.436 14.995 1.00 46.47 82 GLU A CA 1
ATOM 633 C C . GLU A 1 82 ? -23.290 -8.171 13.469 1.00 46.47 82 GLU A C 1
ATOM 635 O O . GLU A 1 82 ? -23.942 -7.238 13.005 1.00 46.47 82 GLU A O 1
ATOM 640 N N . ILE A 1 83 ? -22.654 -9.044 12.672 1.00 48.81 83 ILE A N 1
ATOM 641 C CA . ILE A 1 83 ? -23.305 -9.665 11.494 1.00 48.81 83 ILE A CA 1
ATOM 642 C C . ILE A 1 83 ? -22.817 -11.124 11.392 1.00 48.81 83 ILE A C 1
ATOM 644 O O . ILE A 1 83 ? -22.033 -11.477 10.522 1.00 48.81 83 ILE A O 1
ATOM 648 N N . ASP A 1 84 ? -23.245 -11.959 12.333 1.00 44.53 84 ASP A N 1
ATOM 649 C CA . ASP A 1 84 ? -23.586 -13.354 12.035 1.00 44.53 84 ASP A CA 1
ATOM 650 C C . ASP A 1 84 ? -24.763 -13.710 12.939 1.00 44.53 84 ASP A C 1
ATOM 652 O O . ASP A 1 84 ? -24.615 -14.178 14.063 1.00 44.53 84 ASP A O 1
ATOM 656 N N . ASN A 1 85 ? -25.947 -13.304 12.496 1.00 45.06 85 ASN A N 1
ATOM 657 C CA . ASN A 1 85 ? -27.166 -14.005 12.851 1.00 45.06 85 ASN A CA 1
ATOM 658 C C . ASN A 1 85 ? -28.177 -13.770 11.727 1.00 45.06 85 ASN A C 1
ATOM 660 O O . ASN A 1 85 ? -29.190 -13.102 11.907 1.00 45.06 85 ASN A O 1
ATOM 664 N N . GLU A 1 86 ? -27.870 -14.289 10.539 1.00 48.81 86 GLU A N 1
ATOM 665 C CA . GLU A 1 86 ? -28.939 -14.774 9.667 1.00 48.81 86 GLU A CA 1
ATOM 666 C C . GLU A 1 86 ? -29.098 -16.267 9.971 1.00 48.81 86 GLU A C 1
ATOM 668 O O . GLU A 1 86 ? -28.702 -17.147 9.211 1.00 48.81 86 GLU A O 1
ATOM 673 N N . ALA A 1 87 ? -29.600 -16.540 11.178 1.00 52.28 87 ALA A N 1
ATOM 674 C CA . ALA A 1 87 ? -30.249 -17.799 11.469 1.00 52.28 87 ALA A CA 1
ATOM 675 C C . ALA A 1 87 ? -31.657 -17.752 10.863 1.00 52.28 87 ALA A C 1
ATOM 677 O O . ALA A 1 87 ? -32.469 -16.921 11.261 1.00 52.28 87 ALA A O 1
ATOM 678 N N . ASP A 1 88 ? -31.890 -18.700 9.956 1.00 49.59 88 ASP A N 1
ATOM 679 C CA . ASP A 1 88 ? -33.157 -19.397 9.711 1.00 49.59 88 ASP A CA 1
ATOM 680 C C . ASP A 1 88 ? -34.339 -18.595 9.124 1.00 49.59 88 ASP A C 1
ATOM 682 O O . ASP A 1 88 ? -34.976 -17.797 9.806 1.00 49.59 88 ASP A O 1
ATOM 686 N N . ASP A 1 89 ? -34.730 -18.930 7.887 1.00 54.69 89 ASP A N 1
ATOM 687 C CA . ASP A 1 89 ? -36.133 -19.302 7.638 1.00 54.69 89 ASP A CA 1
ATOM 688 C C . ASP A 1 89 ? -36.235 -20.321 6.479 1.00 54.69 89 ASP A C 1
ATOM 690 O O . ASP A 1 89 ? -36.148 -19.964 5.303 1.00 54.69 89 ASP A O 1
ATOM 694 N N . LYS A 1 90 ? -36.450 -21.579 6.898 1.00 49.59 90 LYS A N 1
ATOM 695 C CA . LYS A 1 90 ? -37.247 -22.673 6.289 1.00 49.59 90 LYS A CA 1
ATOM 696 C C . LYS A 1 90 ? -36.804 -23.455 5.052 1.00 49.59 90 LYS A C 1
ATOM 698 O O . LYS A 1 90 ? -36.787 -22.916 3.926 1.00 49.59 90 LYS A O 1
#

Nearest PDB structures (foldseek):
  3ggr-assembly1_C  TM=4.341E-01  e=1.401E+00  Homo sapiens
  1srq-assembly2_C  TM=5.400E-01  e=3.852E+00  Homo sapiens
  5iv7-assembly1_F  TM=2.509E-01  e=4.832E-01  Tequatrovirus T4
  1vl2-assembly1_C  TM=2.521E-01  e=4.832E-01  Thermotoga maritima
  2nz2-assembly1_A  TM=2.621E-01  e=9.153E-01  Homo sapiens